Protein AF-A0A948F2L4-F1 (afdb_monomer)

Structure (mmCIF, N/CA/C/O backbone):
data_AF-A0A948F2L4-F1
#
_entry.id   AF-A0A948F2L4-F1
#
loop_
_atom_site.group_PDB
_atom_site.id
_atom_site.type_symbol
_atom_site.label_atom_id
_atom_site.label_alt_id
_atom_site.label_comp_id
_atom_site.label_asym_id
_atom_site.label_entity_id
_atom_site.label_seq_id
_atom_site.pdbx_PDB_ins_code
_atom_site.Cartn_x
_atom_site.Cartn_y
_atom_site.Cartn_z
_atom_site.occupancy
_atom_site.B_iso_or_equiv
_atom_site.auth_seq_id
_atom_site.auth_comp_id
_atom_site.auth_asym_id
_atom_site.auth_atom_id
_atom_site.pdbx_PDB_model_num
ATOM 1 N N . MET A 1 1 ? 33.138 5.377 -11.326 1.00 43.75 1 MET A N 1
ATOM 2 C CA . MET A 1 1 ? 32.657 5.189 -9.939 1.00 43.75 1 MET A CA 1
ATOM 3 C C . MET A 1 1 ? 31.899 3.871 -9.885 1.00 43.75 1 MET A C 1
ATOM 5 O O . MET A 1 1 ? 31.036 3.691 -10.734 1.00 43.75 1 MET A O 1
ATOM 9 N N . PRO A 1 2 ? 32.223 2.925 -8.990 1.00 48.53 2 PRO A N 1
ATOM 10 C CA . PRO A 1 2 ? 31.435 1.702 -8.871 1.00 48.53 2 PRO A CA 1
ATOM 11 C C . PRO A 1 2 ? 30.015 2.077 -8.430 1.00 48.53 2 PRO A C 1
ATOM 13 O O . PRO A 1 2 ? 29.833 2.706 -7.388 1.00 48.53 2 PRO A O 1
ATOM 16 N N . HIS A 1 3 ? 29.011 1.741 -9.242 1.00 57.22 3 HIS A N 1
ATOM 17 C CA . HIS A 1 3 ? 27.611 1.951 -8.887 1.00 57.22 3 HIS A CA 1
ATOM 18 C C . HIS A 1 3 ? 27.318 1.177 -7.595 1.00 57.22 3 HIS A C 1
ATOM 20 O O . HIS A 1 3 ? 27.360 -0.055 -7.577 1.00 57.22 3 HIS A O 1
ATOM 26 N N . LYS A 1 4 ? 27.070 1.898 -6.494 1.00 70.81 4 LYS A N 1
ATOM 27 C CA . LYS A 1 4 ? 26.671 1.302 -5.215 1.00 70.81 4 LYS A CA 1
ATOM 28 C C . LYS A 1 4 ? 25.426 0.450 -5.470 1.00 70.81 4 LYS A C 1
ATOM 30 O O . LYS A 1 4 ? 24.426 0.961 -5.970 1.00 70.81 4 LYS A O 1
ATOM 35 N N . LYS A 1 5 ? 25.501 -0.852 -5.170 1.00 82.94 5 LYS A N 1
ATOM 36 C CA . LYS A 1 5 ? 24.371 -1.773 -5.358 1.00 82.94 5 LYS A CA 1
ATOM 37 C C . LYS A 1 5 ? 23.169 -1.259 -4.566 1.00 82.94 5 LYS A C 1
ATOM 39 O O . LYS A 1 5 ? 23.281 -1.007 -3.367 1.00 82.94 5 LYS A O 1
ATOM 44 N N . THR A 1 6 ? 22.032 -1.105 -5.234 1.00 86.00 6 THR A N 1
ATOM 45 C CA . THR A 1 6 ? 20.768 -0.769 -4.581 1.00 86.00 6 THR A CA 1
ATOM 46 C C . THR A 1 6 ? 20.297 -1.984 -3.771 1.00 86.00 6 THR A C 1
ATOM 48 O O . THR A 1 6 ? 20.209 -3.071 -4.351 1.00 86.00 6 THR A O 1
ATOM 51 N N . PRO A 1 7 ? 19.996 -1.841 -2.466 1.00 89.69 7 PRO A N 1
ATOM 52 C CA . PRO A 1 7 ? 19.528 -2.959 -1.653 1.00 89.69 7 PRO A CA 1
ATOM 53 C C . PRO A 1 7 ? 18.154 -3.441 -2.130 1.00 89.69 7 PRO A C 1
ATOM 55 O O . PRO A 1 7 ? 17.325 -2.650 -2.596 1.00 89.69 7 PRO A O 1
ATOM 58 N N . ILE A 1 8 ? 17.938 -4.751 -2.018 1.00 92.75 8 ILE A N 1
ATOM 59 C CA . ILE A 1 8 ? 16.636 -5.387 -2.227 1.00 92.75 8 ILE A CA 1
ATOM 60 C C . ILE A 1 8 ? 15.912 -5.332 -0.887 1.00 92.75 8 ILE A C 1
ATOM 62 O O . ILE A 1 8 ? 16.396 -5.903 0.086 1.00 92.75 8 ILE A O 1
ATOM 66 N N . LEU A 1 9 ? 14.775 -4.643 -0.853 1.00 92.56 9 LEU A N 1
ATOM 67 C CA . LEU A 1 9 ? 13.981 -4.499 0.364 1.00 92.56 9 LEU A CA 1
ATOM 68 C C . LEU A 1 9 ? 13.209 -5.795 0.652 1.00 92.56 9 LEU A C 1
ATOM 70 O O . LEU A 1 9 ? 12.783 -6.460 -0.302 1.00 92.56 9 LEU A O 1
ATOM 74 N N . PRO A 1 10 ? 13.016 -6.160 1.931 1.00 92.94 10 PRO A N 1
ATOM 75 C CA . PRO A 1 10 ? 12.169 -7.286 2.292 1.00 92.94 10 PRO A CA 1
ATOM 76 C C . PRO A 1 10 ? 10.701 -7.007 1.939 1.00 92.94 10 PRO A C 1
ATOM 78 O O . PRO A 1 10 ? 10.240 -5.861 1.916 1.00 92.94 10 PRO A O 1
ATOM 81 N N . ASP A 1 11 ? 9.968 -8.083 1.656 1.00 92.38 11 ASP A N 1
ATOM 82 C CA . ASP A 1 11 ? 8.526 -8.028 1.417 1.00 92.38 11 ASP A CA 1
ATOM 83 C C . ASP A 1 11 ? 7.794 -7.603 2.703 1.00 92.38 11 ASP A C 1
ATOM 85 O O . ASP A 1 11 ? 8.087 -8.126 3.780 1.00 92.38 11 ASP A O 1
ATOM 89 N N . ILE A 1 12 ? 6.811 -6.705 2.577 1.00 93.94 12 ILE A N 1
ATOM 90 C CA . ILE A 1 12 ? 5.858 -6.427 3.659 1.00 93.94 12 ILE A CA 1
ATOM 91 C C . ILE A 1 12 ? 4.873 -7.592 3.736 1.00 93.94 12 ILE A C 1
ATOM 93 O O . ILE A 1 12 ? 4.347 -8.055 2.718 1.00 93.94 12 ILE A O 1
ATOM 97 N N . LYS A 1 13 ? 4.634 -8.079 4.950 1.00 94.38 13 LYS A N 1
ATOM 98 C CA . LYS A 1 13 ? 3.620 -9.084 5.254 1.00 94.38 13 LYS A CA 1
ATOM 99 C C . LYS A 1 13 ? 2.306 -8.377 5.565 1.00 94.38 13 LYS A C 1
ATOM 101 O O . LYS A 1 13 ? 2.224 -7.658 6.555 1.00 94.38 13 LYS A O 1
ATOM 106 N N . LEU A 1 14 ? 1.317 -8.622 4.714 1.00 92.75 14 LEU A N 1
ATOM 107 C CA . LEU A 1 14 ? -0.048 -8.113 4.810 1.00 92.75 14 LEU A CA 1
ATOM 108 C C . LEU A 1 14 ? -0.976 -9.253 5.271 1.00 92.75 14 LEU A C 1
ATOM 110 O O . LEU A 1 14 ? -0.792 -10.396 4.840 1.00 92.75 14 LEU A O 1
ATOM 114 N N . LYS A 1 15 ? -1.912 -8.962 6.177 1.00 91.50 15 LYS A N 1
ATOM 115 C CA . LYS A 1 15 ? -2.867 -9.896 6.800 1.00 91.50 15 LYS A CA 1
ATOM 116 C C . LYS A 1 15 ? -4.065 -10.207 5.905 1.00 91.50 15 LYS A C 1
ATOM 118 O O . LYS A 1 15 ? -4.512 -11.347 5.867 1.00 91.50 15 LYS A O 1
ATOM 123 N N . TYR A 1 16 ? -4.583 -9.193 5.222 1.00 86.69 16 TYR A N 1
ATOM 124 C CA . TYR A 1 16 ? -5.868 -9.202 4.522 1.00 86.69 16 TYR A CA 1
ATOM 125 C C . TYR A 1 16 ? -5.698 -9.051 3.013 1.00 86.69 16 TYR A C 1
ATOM 127 O O . TYR A 1 16 ? -6.467 -9.597 2.223 1.00 86.69 16 TYR A O 1
ATOM 135 N N . SER A 1 17 ? -4.661 -8.330 2.591 1.00 79.12 17 SER A N 1
ATOM 136 C CA . SER A 1 17 ? -4.383 -8.117 1.174 1.00 79.12 17 SER A CA 1
ATOM 137 C C . SER A 1 17 ? -3.637 -9.307 0.572 1.00 79.12 17 SER A C 1
ATOM 139 O O . SER A 1 17 ? -2.403 -9.361 0.554 1.00 79.12 17 SER A O 1
ATOM 141 N N . GLU A 1 18 ? -4.374 -10.270 0.020 1.00 67.00 18 GLU A N 1
ATOM 142 C CA . GLU A 1 18 ? -3.755 -11.355 -0.736 1.00 67.00 18 GLU A CA 1
ATOM 143 C C . GLU A 1 18 ? -3.246 -10.886 -2.104 1.00 67.00 18 GLU A C 1
ATOM 145 O O . GLU A 1 18 ? -3.932 -10.239 -2.903 1.00 67.00 18 GLU A O 1
ATOM 150 N N . ARG A 1 19 ? -2.021 -11.301 -2.441 1.00 60.03 19 ARG A N 1
ATOM 151 C CA . ARG A 1 19 ? -1.489 -11.120 -3.792 1.00 60.03 19 ARG A CA 1
ATOM 152 C C . ARG A 1 19 ? -2.298 -11.969 -4.765 1.00 60.03 19 ARG A C 1
ATOM 154 O O . ARG A 1 19 ? -2.113 -13.185 -4.819 1.00 60.03 19 ARG A O 1
ATOM 161 N N . ARG A 1 20 ? -3.095 -11.327 -5.623 1.00 58.06 20 ARG A N 1
ATOM 162 C CA . ARG A 1 20 ? -3.682 -12.002 -6.788 1.00 58.06 20 ARG A CA 1
ATOM 163 C C . ARG A 1 20 ? -2.560 -12.604 -7.640 1.00 58.06 20 ARG A C 1
ATOM 165 O O . ARG A 1 20 ? -1.744 -11.885 -8.223 1.00 58.06 20 ARG A O 1
ATOM 172 N N . ARG A 1 21 ? -2.495 -13.939 -7.670 1.00 53.84 21 ARG A N 1
ATOM 173 C CA . ARG A 1 21 ? -1.502 -14.703 -8.449 1.00 53.84 21 ARG A CA 1
ATOM 174 C C . ARG A 1 21 ? -1.876 -14.788 -9.929 1.00 53.84 21 ARG A C 1
ATOM 176 O O . ARG A 1 21 ? -0.999 -14.966 -10.767 1.00 53.84 21 ARG A O 1
ATOM 183 N N . THR A 1 22 ? -3.157 -14.636 -10.247 1.00 56.47 22 THR A N 1
ATOM 184 C CA . THR A 1 22 ? -3.700 -14.710 -11.604 1.00 56.47 22 THR A CA 1
ATOM 185 C C . THR A 1 22 ? -3.898 -13.318 -12.216 1.00 56.47 22 THR A C 1
ATOM 187 O O . THR A 1 22 ? -4.265 -12.376 -11.506 1.00 56.47 22 THR A O 1
ATOM 190 N N . PRO A 1 23 ? -3.657 -13.147 -13.533 1.00 59.88 23 PRO A N 1
ATOM 191 C CA . PRO A 1 23 ? -3.971 -11.902 -14.227 1.00 59.88 23 PRO A CA 1
ATOM 192 C C . PRO A 1 23 ? -5.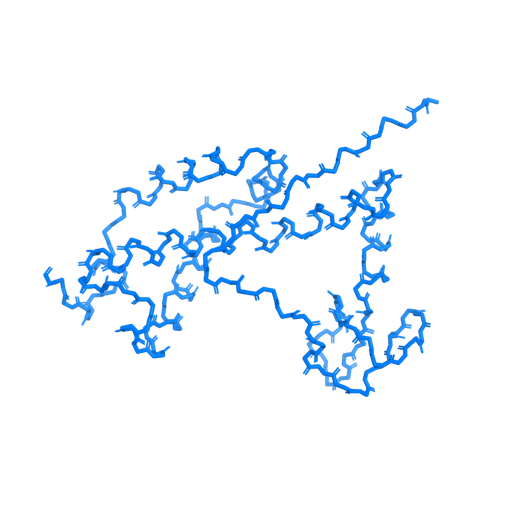471 -11.615 -14.122 1.00 59.88 23 PRO A C 1
ATOM 194 O O . PRO A 1 23 ? -6.285 -12.471 -14.454 1.00 59.88 23 PRO A O 1
ATOM 197 N N . ALA A 1 24 ? -5.838 -10.403 -13.700 1.00 61.56 24 ALA A N 1
ATOM 198 C CA . ALA A 1 24 ? -7.241 -9.985 -13.622 1.00 61.56 24 ALA A CA 1
ATOM 199 C C . ALA A 1 24 ? -7.907 -9.839 -15.007 1.00 61.56 24 ALA A C 1
ATOM 201 O O . ALA A 1 24 ? -9.125 -9.750 -15.096 1.00 61.56 24 ALA A O 1
ATOM 202 N N . PHE A 1 25 ? -7.111 -9.824 -16.081 1.00 65.75 25 PHE A N 1
ATOM 203 C CA . PHE A 1 25 ? -7.569 -9.580 -17.442 1.00 65.75 25 PHE A CA 1
ATOM 204 C C . PHE A 1 25 ? -6.881 -10.533 -18.425 1.00 65.75 25 PHE A C 1
ATOM 206 O O . PHE A 1 25 ? -5.654 -10.659 -18.432 1.00 65.75 25 PHE A O 1
ATOM 213 N N . THR A 1 26 ? -7.668 -11.186 -19.278 1.00 69.88 26 THR A N 1
ATOM 214 C CA . THR A 1 26 ? -7.195 -12.003 -20.404 1.00 69.88 26 THR A CA 1
ATOM 215 C C . THR A 1 26 ? -7.263 -11.193 -21.705 1.00 69.88 26 THR A C 1
ATOM 217 O O . THR A 1 26 ? -7.963 -10.187 -21.786 1.00 69.88 26 THR A O 1
ATOM 220 N N . GLY A 1 27 ? -6.481 -11.561 -22.726 1.00 78.44 27 GLY A N 1
ATOM 221 C CA . GLY A 1 27 ? -6.516 -10.890 -24.037 1.00 78.44 27 GLY A CA 1
ATOM 222 C C . GLY A 1 27 ? -5.744 -9.567 -24.138 1.00 78.44 27 GLY A C 1
ATOM 223 O O . GLY A 1 27 ? -5.675 -8.976 -25.215 1.00 78.44 27 GLY A O 1
ATOM 224 N N . ILE A 1 28 ? -5.100 -9.111 -23.062 1.00 85.19 28 ILE A N 1
ATOM 225 C CA . ILE A 1 28 ? -4.309 -7.874 -23.080 1.00 85.19 28 ILE A CA 1
ATOM 226 C C . ILE A 1 28 ? -2.944 -8.099 -23.726 1.00 85.19 28 ILE A C 1
ATOM 228 O O . ILE A 1 28 ? -2.238 -9.066 -23.430 1.00 85.19 28 ILE A O 1
ATOM 232 N N . THR A 1 29 ? -2.559 -7.156 -24.587 1.00 90.25 29 THR A N 1
ATOM 233 C CA . THR A 1 29 ? -1.233 -7.083 -25.205 1.00 90.25 29 THR A CA 1
ATOM 234 C C . THR A 1 29 ? -0.455 -5.913 -24.614 1.00 90.25 29 THR A C 1
ATOM 236 O O . THR A 1 29 ? -0.925 -4.779 -24.646 1.00 90.25 29 THR A O 1
ATOM 239 N N . CYS A 1 30 ? 0.750 -6.172 -24.105 1.00 92.12 30 CYS A N 1
ATOM 240 C CA . CYS A 1 30 ? 1.632 -5.125 -23.596 1.00 92.12 30 CYS A CA 1
ATOM 241 C C . CYS A 1 30 ? 1.991 -4.125 -24.706 1.00 92.12 30 CYS A C 1
ATOM 243 O O . CYS A 1 30 ? 2.526 -4.509 -25.748 1.00 92.12 30 CYS A O 1
ATOM 245 N N . ALA A 1 31 ? 1.770 -2.837 -24.465 1.00 93.62 31 ALA A N 1
ATOM 246 C CA . ALA A 1 31 ? 2.106 -1.765 -25.394 1.00 93.62 31 ALA A CA 1
ATOM 247 C C . ALA A 1 31 ? 3.622 -1.627 -25.622 1.00 93.62 31 ALA A C 1
ATOM 249 O O . ALA A 1 31 ? 4.028 -1.246 -26.715 1.00 93.62 31 ALA A O 1
ATOM 250 N N . ALA A 1 32 ? 4.448 -1.982 -24.629 1.00 92.94 32 ALA A N 1
ATOM 251 C CA . ALA A 1 32 ? 5.906 -1.866 -24.703 1.00 92.94 32 ALA A CA 1
ATOM 252 C C . ALA A 1 32 ? 6.576 -3.077 -25.380 1.00 92.94 32 ALA A C 1
ATOM 254 O O . ALA A 1 32 ? 7.339 -2.908 -26.323 1.00 92.94 32 ALA A O 1
ATOM 255 N N . CYS A 1 33 ? 6.284 -4.306 -24.933 1.00 93.88 33 CYS A N 1
ATOM 256 C CA . CYS A 1 33 ? 6.958 -5.518 -25.435 1.00 93.88 33 CYS A CA 1
ATOM 257 C C . CYS A 1 33 ? 6.082 -6.438 -26.298 1.00 93.88 33 CYS A C 1
ATOM 259 O O . CYS A 1 33 ? 6.525 -7.522 -26.664 1.00 93.88 33 CYS A O 1
ATOM 261 N N . ARG A 1 34 ? 4.831 -6.056 -26.590 1.00 94.62 34 ARG A N 1
ATOM 262 C CA . ARG A 1 34 ? 3.876 -6.808 -27.434 1.00 94.62 34 ARG A CA 1
ATOM 263 C C . ARG A 1 34 ? 3.523 -8.229 -26.966 1.00 94.62 34 ARG A C 1
ATOM 265 O O . ARG A 1 34 ? 2.807 -8.938 -27.670 1.00 94.62 34 ARG A O 1
ATOM 272 N N . ARG A 1 35 ? 3.954 -8.648 -25.770 1.00 91.00 35 ARG A N 1
ATOM 273 C CA . ARG A 1 35 ? 3.542 -9.921 -25.157 1.00 91.00 35 ARG A CA 1
ATOM 274 C C . ARG A 1 35 ? 2.042 -9.916 -24.846 1.00 91.00 35 ARG A C 1
ATOM 276 O O . ARG A 1 35 ? 1.516 -8.906 -24.377 1.00 91.00 35 ARG A O 1
ATOM 283 N N . LYS A 1 36 ? 1.375 -11.045 -25.101 1.00 88.94 36 LYS A N 1
ATOM 284 C CA . LYS A 1 36 ? -0.063 -11.268 -24.867 1.00 88.94 36 LYS A CA 1
ATOM 285 C C . LYS A 1 36 ? -0.305 -11.960 -23.524 1.00 88.94 36 LYS A C 1
ATOM 287 O O . LYS A 1 36 ? 0.595 -12.628 -23.024 1.00 88.94 36 LYS A O 1
ATOM 292 N N . ASN A 1 37 ? -1.522 -11.839 -22.988 1.00 82.50 37 ASN A N 1
ATOM 293 C CA . ASN A 1 37 ? -1.962 -12.481 -21.738 1.00 82.50 37 ASN A CA 1
ATOM 294 C C . ASN A 1 37 ? -1.023 -12.183 -20.558 1.00 82.50 37 ASN A C 1
ATOM 296 O O . ASN A 1 37 ? -0.673 -13.054 -19.766 1.00 82.50 37 ASN A O 1
ATOM 300 N N . VAL A 1 38 ? -0.577 -10.930 -20.487 1.00 84.88 38 VAL A N 1
ATOM 301 C CA . VAL A 1 38 ? 0.371 -10.454 -19.480 1.00 84.88 38 VAL A CA 1
ATOM 302 C C . VAL A 1 38 ? -0.344 -9.969 -18.225 1.00 84.88 38 VAL A C 1
ATOM 304 O O . VAL A 1 38 ? -1.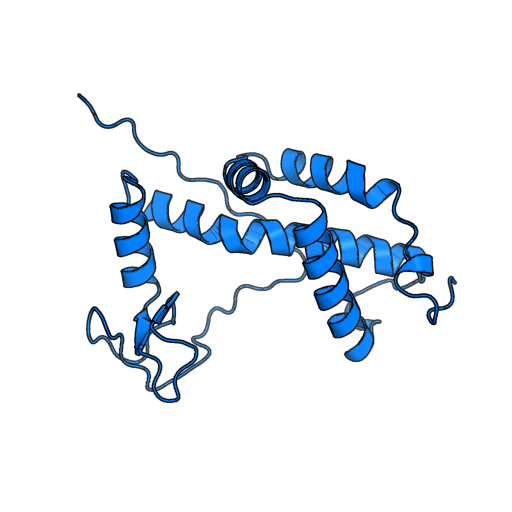447 -9.430 -18.291 1.00 84.88 38 VAL A O 1
ATOM 307 N N . LYS A 1 39 ? 0.334 -10.058 -17.077 1.00 86.31 39 LYS A N 1
ATOM 308 C CA . LYS A 1 39 ? -0.066 -9.309 -15.884 1.00 86.31 39 LYS A CA 1
ATOM 309 C C . LYS A 1 39 ? 0.207 -7.820 -16.105 1.00 86.31 39 LYS A C 1
ATOM 311 O O . LYS A 1 39 ? 1.331 -7.437 -16.443 1.00 86.31 39 LYS A O 1
ATOM 316 N N . ILE A 1 40 ? -0.821 -6.991 -15.939 1.00 87.94 40 ILE A N 1
ATOM 317 C CA . ILE A 1 40 ? -0.71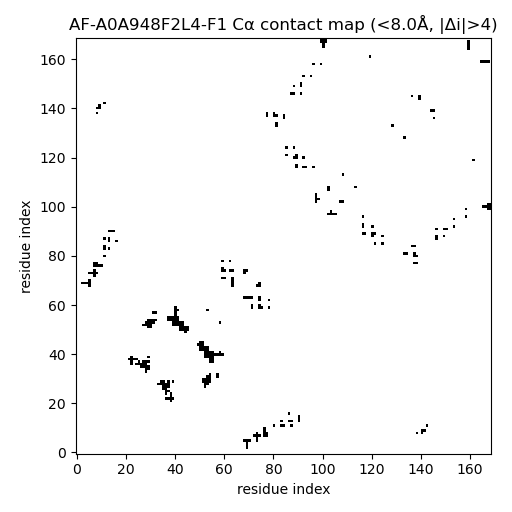2 -5.536 -16.091 1.00 87.94 40 ILE A CA 1
ATOM 318 C C . ILE A 1 40 ? 0.110 -4.971 -14.930 1.00 87.94 40 ILE A C 1
ATOM 320 O O . ILE A 1 40 ? -0.164 -5.267 -13.769 1.00 87.94 40 ILE A O 1
ATOM 324 N N . GLY A 1 41 ? 1.112 -4.158 -15.256 1.00 86.50 41 GLY A N 1
ATOM 325 C CA . GLY A 1 41 ? 1.898 -3.385 -14.297 1.00 86.50 41 GLY A CA 1
ATOM 326 C C . GLY A 1 41 ? 1.462 -1.930 -14.208 1.00 86.50 41 GLY A C 1
ATOM 327 O O . GLY A 1 41 ? 1.461 -1.355 -13.120 1.00 86.50 41 GLY A O 1
ATOM 328 N N . SER A 1 42 ? 1.099 -1.332 -15.343 1.00 87.25 42 SER A N 1
ATOM 329 C CA . SER A 1 42 ? 0.612 0.045 -15.438 1.00 87.25 42 SER A CA 1
ATOM 330 C C . SER A 1 42 ? -0.270 0.245 -16.674 1.00 87.25 42 SER A C 1
ATOM 332 O O . SER A 1 42 ? -0.244 -0.555 -17.611 1.00 87.25 42 SER A O 1
ATOM 334 N N . ALA A 1 43 ? -1.034 1.335 -16.684 1.00 88.12 43 ALA A N 1
ATOM 335 C CA . ALA A 1 43 ? -1.757 1.825 -17.851 1.00 88.12 43 ALA A CA 1
ATOM 336 C C . ALA A 1 43 ? -1.255 3.231 -18.200 1.00 88.12 43 ALA A C 1
ATOM 338 O O . ALA A 1 43 ? -1.089 4.069 -17.315 1.00 88.12 43 ALA A O 1
ATOM 339 N N . ILE A 1 44 ? -0.991 3.467 -19.481 1.00 85.12 44 ILE A N 1
ATOM 340 C CA . ILE A 1 44 ? -0.707 4.787 -20.046 1.00 85.12 44 ILE A CA 1
ATOM 341 C C . ILE A 1 44 ? -2.038 5.350 -20.551 1.00 85.12 44 ILE A C 1
ATOM 343 O O . ILE A 1 44 ? -2.833 4.606 -21.132 1.00 85.12 44 ILE A O 1
ATOM 347 N N . ASP A 1 45 ? -2.273 6.642 -20.321 1.00 82.75 45 ASP A N 1
ATOM 348 C CA . ASP A 1 45 ? -3.494 7.351 -20.724 1.00 82.75 45 ASP A CA 1
ATOM 349 C C . ASP A 1 45 ? -4.778 6.709 -20.168 1.00 82.75 45 ASP A C 1
ATOM 351 O O . ASP A 1 45 ? -5.775 6.541 -20.874 1.00 82.75 45 ASP A O 1
ATOM 355 N N . ALA A 1 46 ? -4.750 6.354 -18.877 1.00 75.25 46 ALA A N 1
ATOM 356 C CA . ALA A 1 46 ? -5.829 5.644 -18.180 1.00 75.25 46 ALA A CA 1
ATOM 357 C C . ALA A 1 46 ? -7.194 6.365 -18.202 1.00 75.25 46 ALA A C 1
ATOM 359 O O . ALA A 1 46 ? -8.219 5.727 -17.998 1.00 75.25 46 ALA A O 1
ATOM 360 N N . TYR A 1 47 ? -7.209 7.674 -18.465 1.00 76.69 47 TYR A N 1
ATOM 361 C CA . TYR A 1 47 ? -8.420 8.500 -18.517 1.00 76.69 47 TYR A CA 1
ATOM 362 C C . TYR A 1 47 ? -9.075 8.549 -19.906 1.00 76.69 47 TYR A C 1
ATOM 364 O O . TYR A 1 47 ? -10.085 9.222 -20.092 1.00 76.69 47 TYR A O 1
ATOM 372 N N . THR A 1 48 ? -8.496 7.869 -20.898 1.00 81.25 48 THR A N 1
ATOM 373 C CA . THR A 1 48 ? -9.055 7.782 -22.252 1.00 81.25 48 THR A CA 1
ATOM 374 C C . THR A 1 48 ? -9.835 6.483 -22.438 1.00 81.25 48 THR A C 1
ATOM 376 O O . THR A 1 48 ? -9.592 5.497 -21.748 1.00 81.25 48 THR A O 1
ATOM 379 N N . ALA A 1 49 ? -10.738 6.445 -23.423 1.00 78.62 49 ALA A N 1
ATOM 380 C CA . ALA A 1 49 ? -11.502 5.236 -23.748 1.00 78.62 49 ALA A CA 1
ATOM 381 C C . ALA A 1 49 ? -10.637 4.076 -24.294 1.00 78.62 49 ALA A C 1
ATOM 383 O O . ALA A 1 49 ? -11.126 2.957 -24.407 1.00 78.62 49 ALA A O 1
ATOM 384 N N . ASN A 1 50 ? -9.363 4.327 -24.630 1.00 81.12 50 ASN A N 1
ATOM 385 C CA . ASN A 1 50 ? -8.441 3.345 -25.208 1.00 81.12 50 ASN A CA 1
ATOM 386 C C . ASN A 1 50 ? -7.085 3.349 -24.475 1.00 81.12 50 ASN A C 1
ATOM 388 O O . ASN A 1 50 ? -6.065 3.725 -25.065 1.00 81.12 50 ASN A O 1
ATOM 392 N N . PRO A 1 51 ? -7.046 2.934 -23.197 1.00 86.12 51 PRO A N 1
ATOM 393 C CA . PRO A 1 51 ? -5.815 2.930 -22.418 1.00 86.12 51 PRO A CA 1
ATOM 394 C C . PRO A 1 51 ? -4.795 1.938 -22.990 1.00 86.12 51 PRO A C 1
ATOM 396 O O . PRO A 1 51 ? -5.127 0.824 -23.410 1.00 86.12 51 PRO A O 1
ATOM 399 N N . LYS A 1 52 ? -3.515 2.318 -22.969 1.00 90.00 52 LYS A N 1
ATOM 400 C CA . LYS A 1 52 ? -2.414 1.437 -23.387 1.00 90.00 52 LYS A CA 1
ATOM 401 C C . LYS A 1 52 ? -1.825 0.735 -22.168 1.00 90.00 52 LYS A C 1
ATOM 403 O O . LYS A 1 52 ? -1.156 1.354 -21.344 1.00 90.00 52 LYS A O 1
ATOM 408 N N . PHE A 1 53 ? -2.027 -0.574 -22.065 1.00 91.00 53 PHE A N 1
ATOM 409 C CA . PHE A 1 53 ? -1.539 -1.364 -20.931 1.00 91.00 53 PHE A CA 1
ATOM 410 C C . PHE A 1 53 ? -0.080 -1.792 -21.098 1.00 91.00 53 PHE A C 1
ATOM 412 O O . PHE A 1 53 ? 0.335 -2.240 -22.165 1.00 91.00 53 PHE A O 1
ATOM 419 N N . VAL A 1 54 ? 0.698 -1.717 -20.022 1.00 92.81 54 VAL A N 1
ATOM 420 C CA . VAL A 1 54 ? 2.096 -2.159 -19.959 1.00 92.81 54 VAL A CA 1
ATOM 421 C C . VAL A 1 54 ? 2.200 -3.311 -18.961 1.00 92.81 54 VAL A C 1
ATOM 423 O O . VAL A 1 54 ? 1.602 -3.265 -17.886 1.00 92.81 54 VAL A O 1
ATOM 426 N N . CYS A 1 55 ? 2.926 -4.375 -19.319 1.00 92.06 55 CYS A N 1
ATOM 427 C CA . CYS A 1 55 ? 3.109 -5.522 -18.432 1.00 92.06 55 CYS A CA 1
ATOM 428 C C . CYS A 1 55 ? 3.996 -5.181 -17.231 1.00 92.06 55 CYS A C 1
ATOM 430 O O . CYS A 1 55 ? 4.880 -4.332 -17.333 1.00 92.06 55 CYS A O 1
ATOM 432 N N . GLU A 1 56 ? 3.805 -5.901 -16.126 1.00 91.44 56 GLU A N 1
ATOM 433 C CA . GLU A 1 56 ? 4.559 -5.719 -14.878 1.00 91.44 56 GLU A CA 1
ATOM 434 C C . GLU A 1 56 ? 6.076 -5.713 -15.092 1.00 91.44 56 GLU A C 1
ATOM 436 O O . GLU A 1 56 ? 6.759 -4.830 -14.581 1.00 91.44 56 GLU A O 1
ATOM 441 N N . GLU A 1 57 ? 6.600 -6.617 -15.921 1.00 93.12 57 GLU A N 1
ATOM 442 C CA . GLU A 1 57 ? 8.032 -6.662 -16.235 1.00 93.12 57 GLU A CA 1
ATOM 443 C C . GLU A 1 57 ? 8.537 -5.388 -16.928 1.00 93.12 57 GLU A C 1
ATOM 445 O O . GLU A 1 57 ? 9.572 -4.849 -16.540 1.00 93.12 57 GLU A O 1
ATOM 450 N N . CYS A 1 58 ? 7.809 -4.874 -17.926 1.00 94.69 58 CYS A N 1
ATOM 451 C CA . CYS A 1 58 ? 8.183 -3.630 -18.605 1.00 94.69 58 CYS A CA 1
ATOM 452 C C . CYS A 1 58 ? 8.051 -2.424 -17.672 1.00 94.69 58 CYS A C 1
ATOM 454 O O . CYS A 1 58 ? 8.901 -1.538 -17.700 1.00 94.69 58 CYS A O 1
ATOM 456 N N . THR A 1 59 ? 7.027 -2.399 -16.819 1.00 94.62 59 THR A N 1
ATOM 457 C CA . THR A 1 59 ? 6.864 -1.333 -15.829 1.00 94.62 59 THR A CA 1
ATOM 458 C C . THR A 1 59 ? 8.009 -1.338 -14.810 1.00 94.62 59 THR A C 1
ATOM 460 O O . THR A 1 59 ? 8.526 -0.276 -14.480 1.00 94.62 59 THR A O 1
ATOM 463 N N . ILE A 1 60 ? 8.445 -2.510 -14.333 1.00 95.56 60 ILE A N 1
ATOM 464 C CA . ILE A 1 60 ? 9.601 -2.638 -13.428 1.00 95.56 60 ILE A CA 1
ATOM 465 C C . ILE A 1 60 ? 10.891 -2.215 -14.132 1.00 95.56 60 ILE A C 1
ATOM 467 O O . ILE A 1 60 ? 11.711 -1.526 -13.529 1.00 95.56 60 ILE A O 1
ATOM 471 N N . PHE A 1 61 ? 11.069 -2.601 -15.395 1.00 96.00 61 PHE A N 1
ATOM 472 C CA . PHE A 1 61 ? 12.237 -2.222 -16.186 1.00 96.00 61 PHE A CA 1
ATOM 473 C C . PHE A 1 61 ? 12.339 -0.704 -16.380 1.00 96.00 61 PHE A C 1
ATOM 475 O O . PHE A 1 61 ? 13.391 -0.130 -16.108 1.00 96.00 61 PHE A O 1
ATOM 482 N N . HIS A 1 62 ? 11.252 -0.032 -16.770 1.00 94.00 62 HIS A N 1
ATOM 483 C CA . HIS A 1 62 ? 11.249 1.431 -16.868 1.00 94.00 62 HIS A CA 1
ATOM 484 C C . HIS A 1 62 ? 11.475 2.082 -15.499 1.00 94.00 62 HIS A C 1
ATOM 486 O O . HIS 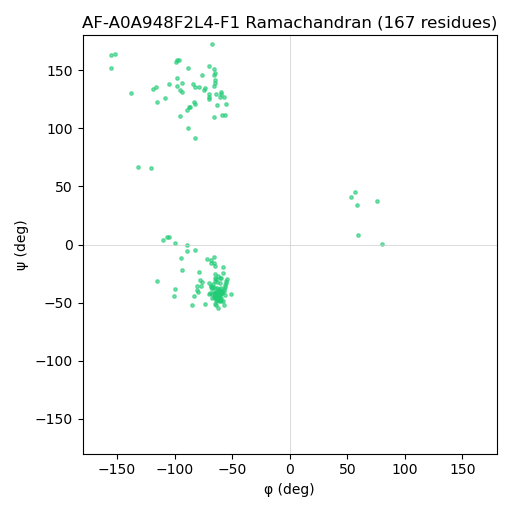A 1 62 ? 12.356 2.923 -15.372 1.00 94.00 62 HIS A O 1
ATOM 492 N N . TYR A 1 63 ? 10.807 1.599 -14.444 1.00 94.12 63 TYR A N 1
ATOM 493 C CA . TYR A 1 63 ? 11.031 2.089 -13.080 1.00 94.12 63 TYR A CA 1
ATOM 494 C C . TYR A 1 63 ? 12.498 1.959 -12.641 1.00 94.12 63 TYR A C 1
ATOM 496 O O . TYR A 1 63 ? 13.023 2.850 -11.974 1.00 94.12 63 TYR A O 1
ATOM 504 N N . GLN A 1 64 ? 13.178 0.872 -13.027 1.00 95.44 64 GLN A N 1
ATOM 505 C CA . GLN A 1 64 ? 14.604 0.691 -12.775 1.00 95.44 64 GLN A CA 1
ATOM 506 C C . GLN A 1 64 ? 15.436 1.801 -13.433 1.00 95.44 64 GLN A C 1
ATOM 508 O O . GLN A 1 64 ? 16.302 2.369 -12.766 1.00 95.44 64 GLN A O 1
ATOM 513 N N . ILE A 1 65 ? 15.190 2.082 -14.716 1.00 94.00 65 ILE A N 1
ATOM 514 C CA . ILE A 1 65 ? 15.915 3.100 -15.489 1.00 94.00 65 ILE A CA 1
ATOM 515 C C . ILE A 1 65 ? 15.655 4.488 -14.906 1.00 94.00 65 ILE A C 1
ATOM 517 O O . ILE A 1 65 ? 16.606 5.182 -14.551 1.00 94.00 65 ILE A O 1
ATOM 521 N N . ASP A 1 66 ? 14.383 4.843 -14.732 1.00 92.62 66 ASP A N 1
ATOM 522 C CA . ASP A 1 66 ? 13.948 6.173 -14.292 1.00 92.62 66 ASP A CA 1
ATOM 523 C C . ASP A 1 66 ? 14.509 6.543 -12.911 1.00 92.62 66 ASP A C 1
ATOM 525 O O . ASP A 1 66 ? 14.743 7.712 -12.617 1.00 92.62 66 ASP A O 1
ATOM 529 N N . ASN A 1 67 ? 14.758 5.540 -12.061 1.00 89.94 67 ASN A N 1
ATOM 530 C CA . ASN A 1 67 ? 15.257 5.726 -10.697 1.00 89.94 67 ASN A CA 1
ATOM 531 C C . ASN A 1 67 ? 16.735 5.334 -10.521 1.00 89.94 67 ASN A C 1
ATOM 533 O O . ASN A 1 67 ? 17.219 5.292 -9.388 1.00 89.94 67 ASN A O 1
ATOM 537 N N . GLY A 1 68 ? 17.454 5.003 -11.601 1.00 92.69 68 GLY A N 1
ATOM 538 C CA . GLY A 1 68 ? 18.872 4.625 -11.541 1.00 92.69 68 GLY A CA 1
ATOM 539 C C . GLY A 1 68 ? 19.160 3.411 -10.644 1.00 92.69 68 GLY A C 1
ATOM 540 O O . GLY A 1 68 ? 20.194 3.356 -9.974 1.00 92.69 68 GLY A O 1
ATOM 541 N N . ILE A 1 69 ? 18.238 2.447 -10.582 1.00 92.94 69 ILE A N 1
ATOM 542 C CA . ILE A 1 69 ? 18.333 1.284 -9.692 1.00 92.94 69 ILE A CA 1
ATOM 543 C C . ILE A 1 69 ? 19.231 0.211 -10.317 1.00 92.94 69 ILE A C 1
ATOM 545 O O . ILE A 1 69 ? 19.108 -0.144 -11.488 1.00 92.94 69 ILE A O 1
ATOM 549 N N . SER A 1 70 ? 20.125 -0.369 -9.517 1.00 91.31 70 SER A N 1
ATOM 550 C CA . SER A 1 70 ? 21.182 -1.243 -10.041 1.00 91.31 70 SER A CA 1
ATOM 551 C C . SER A 1 70 ? 20.709 -2.619 -10.534 1.00 91.31 70 SER A C 1
ATOM 553 O O . SER A 1 70 ? 21.500 -3.349 -11.123 1.00 91.31 70 SER A O 1
ATOM 555 N N . SER A 1 71 ? 19.472 -3.036 -10.240 1.00 94.06 71 SER A N 1
ATOM 556 C CA . SER A 1 71 ? 18.936 -4.330 -10.688 1.00 94.06 71 SER A CA 1
ATOM 557 C C . SER A 1 71 ? 17.410 -4.344 -10.782 1.00 94.06 71 SER A C 1
ATOM 559 O O . SER A 1 71 ? 16.731 -3.693 -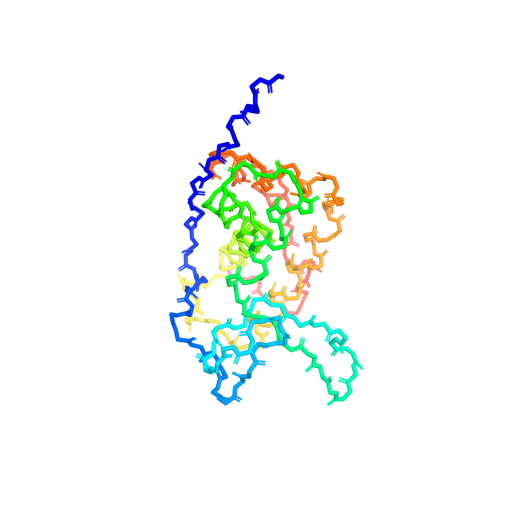9.986 1.00 94.06 71 SER A O 1
ATOM 561 N N . LEU A 1 72 ? 16.872 -5.182 -11.674 1.00 93.56 72 LEU A N 1
ATOM 562 C CA . LEU A 1 72 ? 15.430 -5.437 -11.784 1.00 93.56 72 LEU A CA 1
ATOM 563 C C . LEU A 1 72 ? 14.817 -5.928 -10.468 1.00 93.56 72 LEU A C 1
ATOM 565 O O . LEU A 1 72 ? 13.704 -5.543 -10.130 1.00 93.56 72 LEU A O 1
ATOM 569 N N . LYS A 1 73 ? 15.541 -6.749 -9.697 1.00 94.25 73 LYS A N 1
ATOM 570 C CA . LYS A 1 73 ? 15.044 -7.285 -8.421 1.00 94.25 73 LYS A CA 1
ATOM 571 C C . LYS A 1 73 ? 14.885 -6.189 -7.363 1.00 94.25 73 LYS A C 1
ATOM 573 O O . LYS A 1 73 ? 13.867 -6.155 -6.681 1.00 94.25 73 LYS A O 1
ATOM 578 N N . ALA A 1 74 ? 15.851 -5.274 -7.266 1.00 93.50 74 ALA A N 1
ATOM 579 C CA . ALA A 1 74 ? 15.752 -4.121 -6.371 1.00 93.50 74 ALA A CA 1
ATOM 580 C C . ALA A 1 74 ? 14.670 -3.126 -6.834 1.00 93.50 74 ALA A C 1
ATOM 582 O O . ALA A 1 74 ? 13.964 -2.542 -6.013 1.00 93.50 74 ALA A O 1
ATOM 583 N N . ALA A 1 75 ? 14.504 -2.957 -8.150 1.00 94.75 75 ALA A N 1
ATOM 584 C CA . ALA A 1 75 ? 13.442 -2.133 -8.720 1.00 94.75 75 ALA A CA 1
ATOM 585 C C . ALA A 1 75 ? 12.057 -2.716 -8.413 1.00 94.75 75 ALA A C 1
ATOM 587 O O . ALA A 1 75 ? 11.176 -1.991 -7.958 1.00 94.75 75 ALA A O 1
ATOM 588 N N . ALA A 1 76 ? 11.891 -4.030 -8.575 1.00 94.19 76 ALA A N 1
ATOM 589 C CA . ALA A 1 76 ? 10.665 -4.742 -8.238 1.00 94.19 76 ALA A CA 1
ATOM 590 C C . ALA A 1 76 ? 10.320 -4.607 -6.750 1.00 94.19 76 ALA A C 1
ATOM 592 O O . ALA A 1 76 ? 9.187 -4.253 -6.426 1.00 94.19 76 ALA A O 1
ATOM 593 N N . SER A 1 77 ? 11.293 -4.825 -5.850 1.00 93.94 77 SER A N 1
ATOM 594 C CA . SER A 1 77 ? 11.058 -4.690 -4.408 1.00 93.94 77 SER A CA 1
ATOM 595 C C . SER A 1 77 ? 10.655 -3.265 -4.039 1.00 93.94 77 SER A C 1
ATOM 597 O O . SER A 1 77 ? 9.693 -3.082 -3.310 1.00 93.94 77 SER A O 1
ATOM 599 N N . ARG A 1 78 ? 11.329 -2.242 -4.581 1.00 92.50 78 ARG A N 1
ATOM 600 C CA . ARG A 1 78 ? 11.007 -0.834 -4.285 1.00 92.50 78 ARG A CA 1
ATOM 601 C C . ARG A 1 78 ? 9.657 -0.411 -4.842 1.00 92.50 78 ARG A C 1
ATOM 603 O O . ARG A 1 78 ? 8.856 0.159 -4.117 1.00 92.50 78 ARG A O 1
ATOM 610 N N . ARG A 1 79 ? 9.371 -0.746 -6.102 1.00 92.69 79 ARG A N 1
ATOM 611 C CA . ARG A 1 79 ? 8.085 -0.423 -6.725 1.00 92.69 79 ARG A CA 1
ATOM 612 C C . ARG A 1 79 ? 6.919 -1.047 -5.964 1.00 92.69 79 ARG A C 1
ATOM 614 O O . ARG A 1 79 ? 5.866 -0.436 -5.853 1.00 92.69 79 ARG A O 1
ATOM 621 N N . ARG A 1 80 ? 7.097 -2.260 -5.444 1.00 91.06 80 ARG A N 1
ATOM 622 C CA . ARG A 1 80 ? 6.080 -2.925 -4.629 1.00 91.06 80 ARG A CA 1
ATOM 623 C C . ARG A 1 80 ? 5.757 -2.143 -3.352 1.00 91.06 80 ARG A C 1
ATOM 625 O O . ARG A 1 80 ? 4.589 -2.054 -2.996 1.00 91.06 80 ARG A O 1
ATOM 632 N N . ARG A 1 81 ? 6.753 -1.530 -2.707 1.00 93.75 81 ARG A N 1
ATOM 633 C CA . ARG A 1 81 ? 6.563 -0.759 -1.466 1.00 93.75 81 ARG A CA 1
ATOM 634 C C . ARG A 1 81 ? 5.612 0.426 -1.633 1.00 93.75 81 AR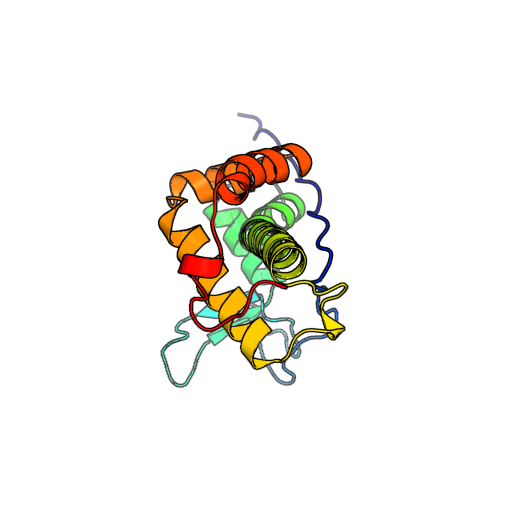G A C 1
ATOM 636 O O . ARG A 1 81 ? 4.906 0.732 -0.683 1.00 93.75 81 ARG A O 1
ATOM 643 N N . ILE A 1 82 ? 5.524 0.998 -2.839 1.00 92.50 82 ILE A N 1
ATOM 644 C CA . ILE A 1 82 ? 4.554 2.054 -3.196 1.00 92.50 82 ILE A CA 1
ATOM 645 C C . ILE A 1 82 ? 3.108 1.606 -2.916 1.00 92.50 82 ILE A C 1
ATOM 647 O O . ILE A 1 82 ? 2.260 2.424 -2.581 1.00 92.50 82 ILE A O 1
ATOM 651 N N . PHE A 1 83 ? 2.823 0.306 -3.043 1.00 90.75 83 PHE A N 1
ATOM 652 C CA . PHE A 1 83 ? 1.501 -0.269 -2.788 1.00 90.75 83 PHE A CA 1
ATOM 653 C C . PHE A 1 83 ? 1.418 -0.927 -1.410 1.00 90.75 83 PHE A C 1
ATOM 655 O O . PHE A 1 83 ? 0.455 -0.718 -0.683 1.00 90.75 83 PHE A O 1
ATOM 662 N N . ASP A 1 84 ? 2.438 -1.695 -1.023 1.00 94.38 84 ASP A N 1
ATOM 663 C CA . ASP A 1 84 ? 2.379 -2.474 0.214 1.00 94.38 84 ASP A CA 1
ATOM 664 C C . ASP A 1 84 ? 2.355 -1.584 1.476 1.00 94.38 84 ASP A C 1
ATOM 666 O O . ASP A 1 84 ? 1.713 -1.943 2.457 1.00 94.38 84 ASP A O 1
ATOM 670 N N . VAL A 1 85 ? 3.031 -0.426 1.474 1.00 96.50 85 VAL A N 1
ATOM 671 C CA . VAL A 1 85 ? 3.045 0.497 2.628 1.00 96.50 85 VAL A CA 1
ATOM 672 C C . VAL A 1 85 ? 1.659 1.094 2.919 1.00 96.50 85 VAL A C 1
ATOM 674 O O . VAL A 1 85 ? 1.220 0.998 4.066 1.00 96.50 85 VAL A O 1
ATOM 677 N N . PRO A 1 86 ? 0.933 1.687 1.949 1.00 95.56 86 PRO A N 1
ATOM 678 C CA . PRO A 1 86 ? -0.428 2.155 2.209 1.00 95.56 86 PRO A CA 1
ATOM 679 C C . PRO A 1 86 ? -1.399 1.009 2.524 1.00 95.56 86 PRO A C 1
ATOM 681 O O . PRO A 1 86 ? -2.303 1.200 3.333 1.00 95.56 86 PRO A O 1
ATOM 684 N N . TYR A 1 87 ? -1.207 -0.191 1.962 1.00 95.25 87 TYR A N 1
ATOM 685 C CA . TYR A 1 87 ? -2.008 -1.355 2.360 1.00 95.25 87 TYR A CA 1
ATOM 686 C C . TYR A 1 87 ? -1.771 -1.742 3.817 1.00 95.25 87 TYR A C 1
ATOM 688 O O . TYR A 1 87 ? -2.735 -1.963 4.540 1.00 95.25 87 TYR A O 1
ATOM 696 N N . LEU A 1 88 ? -0.524 -1.730 4.290 1.00 96.88 88 LEU A N 1
ATOM 697 C CA . LEU A 1 88 ? -0.221 -1.967 5.702 1.00 96.88 88 LEU A CA 1
ATOM 698 C C . LEU A 1 88 ? -0.918 -0.945 6.613 1.00 96.88 88 LEU A C 1
ATOM 700 O O . LEU A 1 88 ? -1.470 -1.318 7.646 1.00 96.88 88 LEU A O 1
ATOM 704 N N . PHE A 1 89 ? -0.943 0.332 6.215 1.00 97.00 89 PHE A N 1
ATOM 705 C CA . PHE A 1 89 ? -1.686 1.359 6.948 1.00 97.00 89 PHE A CA 1
ATOM 706 C C . PHE A 1 89 ? -3.185 1.041 7.009 1.00 97.00 89 PHE A C 1
ATOM 708 O O . PHE A 1 89 ? -3.782 1.096 8.084 1.00 97.00 89 PHE A O 1
ATOM 715 N N . ASN A 1 90 ? -3.786 0.673 5.873 1.00 95.44 90 ASN A N 1
ATOM 716 C CA . ASN A 1 90 ? -5.191 0.281 5.808 1.00 95.44 90 ASN A CA 1
ATOM 717 C C . ASN A 1 90 ? -5.500 -0.925 6.712 1.00 95.44 90 ASN A C 1
ATOM 719 O O . ASN A 1 90 ? -6.502 -0.897 7.425 1.00 95.44 90 ASN A O 1
ATOM 723 N N . GLU A 1 91 ? -4.644 -1.946 6.755 1.00 95.44 91 GLU A N 1
ATOM 724 C CA . GLU A 1 91 ? -4.858 -3.109 7.626 1.00 95.44 91 GLU A CA 1
ATOM 725 C C . GLU A 1 91 ? -4.815 -2.731 9.107 1.00 95.44 91 GLU A C 1
ATOM 727 O O . GLU A 1 91 ? -5.691 -3.131 9.869 1.00 95.44 91 GLU A O 1
ATOM 732 N N . MET A 1 92 ? -3.854 -1.897 9.511 1.00 96.56 92 MET A N 1
ATOM 733 C CA . MET A 1 92 ? -3.774 -1.408 10.891 1.00 96.56 92 MET A CA 1
ATOM 734 C C . MET A 1 92 ? -4.966 -0.521 11.268 1.00 96.56 92 MET A C 1
ATOM 736 O O . MET A 1 92 ? -5.462 -0.585 12.394 1.00 96.56 92 MET A O 1
ATOM 740 N N . PHE A 1 93 ? -5.445 0.304 10.336 1.00 96.12 93 PHE A N 1
ATOM 741 C CA . PHE A 1 93 ? -6.662 1.091 10.526 1.00 96.12 93 PHE A CA 1
ATOM 742 C C . PHE A 1 93 ? -7.888 0.180 10.675 1.00 96.12 93 PHE A C 1
ATOM 744 O O . PHE A 1 93 ? -8.717 0.395 11.559 1.00 96.12 93 PHE A O 1
ATOM 751 N N . THR A 1 94 ? -7.972 -0.867 9.855 1.00 94.56 94 THR A N 1
ATOM 752 C CA . THR A 1 94 ? -9.057 -1.854 9.891 1.00 94.56 94 THR A CA 1
ATOM 753 C C . THR A 1 94 ? -9.055 -2.638 11.200 1.00 94.56 94 THR A C 1
ATOM 755 O O . THR A 1 94 ? -10.101 -2.774 11.829 1.00 94.56 94 THR A O 1
ATOM 758 N N . ASP A 1 95 ? -7.886 -3.067 11.682 1.00 94.50 95 ASP A N 1
ATOM 759 C CA . ASP A 1 95 ? -7.739 -3.700 12.998 1.00 94.50 95 ASP A CA 1
ATOM 760 C C . ASP A 1 95 ? -8.277 -2.799 14.114 1.00 94.50 95 ASP A C 1
ATOM 762 O O . ASP A 1 95 ? -8.999 -3.253 15.005 1.00 94.50 95 ASP A O 1
ATOM 766 N N . ARG A 1 96 ? -7.966 -1.499 14.052 1.00 93.75 96 ARG A N 1
ATOM 767 C CA . ARG A 1 96 ? -8.466 -0.524 15.025 1.00 93.75 96 ARG A CA 1
ATOM 768 C C . ARG A 1 96 ? -9.980 -0.346 14.933 1.00 93.75 96 ARG A C 1
ATOM 770 O O . ARG A 1 96 ? -10.634 -0.280 15.971 1.00 93.75 96 ARG A O 1
ATOM 777 N N . TYR A 1 97 ? -10.532 -0.285 13.721 1.00 93.75 97 TYR A N 1
ATOM 778 C CA . TYR A 1 97 ? -11.978 -0.236 13.500 1.00 93.75 97 TYR A CA 1
ATOM 779 C C . TYR A 1 97 ? -12.666 -1.441 14.136 1.00 93.75 97 TYR A C 1
ATOM 781 O O . TYR A 1 97 ? -13.585 -1.279 14.939 1.00 93.75 97 TYR A O 1
ATOM 789 N N . MET A 1 98 ? -12.185 -2.646 13.833 1.00 92.69 98 MET A N 1
ATOM 790 C CA . MET A 1 98 ? -12.760 -3.881 14.357 1.00 92.69 98 MET A CA 1
ATOM 791 C C . MET A 1 98 ? -12.698 -3.925 15.885 1.00 92.69 98 MET A C 1
ATOM 793 O O . MET A 1 98 ? -13.706 -4.220 16.525 1.00 92.69 98 MET A O 1
ATOM 797 N N . ALA A 1 99 ? -11.567 -3.530 16.476 1.00 92.00 99 ALA A N 1
ATOM 798 C CA . ALA A 1 99 ? -11.422 -3.449 17.925 1.00 92.00 99 ALA A CA 1
ATOM 799 C C . ALA A 1 99 ? -12.391 -2.441 18.572 1.00 92.00 99 ALA A C 1
ATOM 801 O O . ALA A 1 99 ? -12.942 -2.725 19.632 1.00 92.00 99 ALA A O 1
ATOM 802 N N . GLN A 1 100 ? -12.619 -1.279 17.949 1.00 91.81 100 GLN A N 1
ATOM 803 C CA . GLN A 1 100 ? -13.489 -0.230 18.496 1.00 91.81 100 GLN A CA 1
ATOM 804 C C . GLN A 1 100 ? -14.987 -0.539 18.340 1.00 91.81 100 GLN A C 1
ATOM 806 O O . GLN A 1 100 ? -15.782 -0.134 19.184 1.00 91.81 100 GLN A O 1
ATOM 811 N N . PHE A 1 101 ? -15.388 -1.240 17.278 1.00 90.50 101 PHE A N 1
ATOM 812 C CA . PHE A 1 101 ? -16.798 -1.550 16.998 1.00 90.50 101 PHE A CA 1
ATOM 813 C C . PHE A 1 101 ? -17.189 -3.006 17.307 1.00 90.50 101 PHE A C 1
ATOM 815 O O . PHE A 1 101 ? -18.328 -3.408 17.066 1.00 90.50 101 PHE A O 1
ATOM 822 N N . GLY A 1 102 ? -16.276 -3.782 17.899 1.00 89.75 102 GLY A N 1
ATOM 823 C CA . GLY A 1 102 ? -16.551 -5.124 18.415 1.00 89.75 102 GLY A CA 1
ATOM 824 C C . GLY A 1 102 ? -16.674 -6.202 17.336 1.00 89.75 102 GLY A C 1
ATOM 825 O O . GLY A 1 102 ? -17.512 -7.094 17.468 1.00 89.75 102 GLY A O 1
ATOM 826 N N . HIS A 1 103 ? -15.863 -6.120 16.279 1.00 90.31 103 HIS A N 1
ATOM 827 C CA . HIS A 1 103 ? -15.736 -7.163 15.257 1.00 90.31 103 HIS A CA 1
ATOM 828 C C . HIS A 1 103 ? -14.511 -8.036 15.545 1.00 90.31 103 HIS A C 1
ATOM 830 O O . HIS A 1 103 ? -13.446 -7.528 15.898 1.00 90.31 103 HIS A O 1
ATOM 836 N N . SER A 1 104 ? -14.657 -9.354 15.407 1.00 87.44 104 SER A N 1
ATOM 837 C CA . SER A 1 104 ? -13.581 -10.315 15.684 1.00 87.44 104 SER A CA 1
ATOM 838 C C . SER A 1 104 ? -12.760 -10.680 14.450 1.00 87.44 104 SER A C 1
ATOM 840 O O . SER A 1 104 ? -11.620 -11.125 14.581 1.00 87.44 104 SER A O 1
ATOM 842 N N . SER A 1 105 ? -13.329 -10.493 13.261 1.00 88.38 105 SER A N 1
ATOM 843 C CA . SER A 1 105 ? -12.711 -10.814 11.980 1.00 88.38 105 SER A CA 1
ATOM 844 C C . SER A 1 105 ? -13.244 -9.914 10.862 1.00 88.38 105 SER A C 1
ATOM 846 O 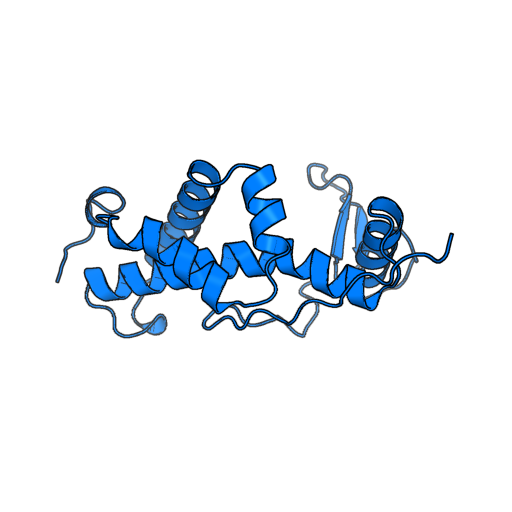O . SER A 1 105 ? -14.299 -9.294 11.003 1.00 88.38 105 SER A O 1
ATOM 848 N N . LEU A 1 106 ? -12.531 -9.869 9.731 1.00 86.81 106 LEU A N 1
ATOM 849 C CA . LEU A 1 106 ? -13.013 -9.182 8.529 1.00 86.81 106 LEU A CA 1
ATOM 850 C C . LEU A 1 106 ? -14.327 -9.761 8.002 1.00 86.81 106 LEU A C 1
ATOM 852 O O . LEU A 1 106 ? -15.137 -9.008 7.475 1.00 86.81 106 LEU A O 1
ATOM 856 N N . ASP A 1 107 ? -14.540 -11.067 8.162 1.00 86.31 107 ASP A N 1
ATOM 857 C CA . ASP A 1 107 ? -15.749 -11.751 7.692 1.00 86.31 107 ASP A CA 1
ATOM 858 C C . ASP A 1 107 ? -17.007 -11.285 8.452 1.00 86.31 107 ASP A C 1
ATOM 860 O O . ASP A 1 107 ? -18.127 -11.480 7.983 1.00 86.31 107 ASP A O 1
ATOM 864 N N . ASP A 1 108 ? -16.829 -10.625 9.603 1.00 85.88 108 ASP A N 1
ATOM 865 C CA . ASP A 1 108 ? -17.911 -10.022 10.387 1.00 85.88 108 ASP A CA 1
ATOM 866 C C . ASP A 1 108 ? -18.331 -8.635 9.860 1.00 85.88 108 ASP A C 1
ATOM 868 O O . ASP A 1 108 ? -19.246 -8.014 10.416 1.00 85.88 108 ASP A O 1
ATOM 872 N N . LEU A 1 109 ? -17.636 -8.095 8.853 1.00 86.44 109 LEU A N 1
ATOM 873 C CA . LEU A 1 109 ? -17.906 -6.778 8.282 1.00 86.44 109 LEU A CA 1
ATOM 874 C C . LEU A 1 109 ? -18.801 -6.889 7.046 1.00 86.44 109 LEU A C 1
ATOM 876 O O . LEU A 1 109 ? -18.545 -7.661 6.130 1.00 86.44 109 LEU A O 1
ATOM 880 N N . GLU A 1 110 ? -19.833 -6.047 6.989 1.00 85.75 110 GLU A N 1
ATOM 881 C CA . GLU A 1 110 ? -20.602 -5.833 5.762 1.00 85.75 110 GLU A CA 1
ATOM 882 C C . GLU A 1 110 ? -19.719 -5.194 4.672 1.00 85.75 110 GLU A C 1
ATOM 884 O O . GLU A 1 110 ? -18.866 -4.355 4.971 1.00 85.75 110 GLU A O 1
ATOM 889 N N . ASP A 1 111 ? -19.974 -5.511 3.398 1.00 82.00 111 ASP A N 1
ATOM 890 C CA . ASP A 1 111 ? -19.230 -4.957 2.249 1.00 82.00 111 ASP A CA 1
ATOM 891 C C . ASP A 1 111 ? -19.218 -3.416 2.215 1.00 82.00 111 ASP A C 1
ATOM 893 O O . ASP A 1 111 ? -18.241 -2.787 1.792 1.00 82.00 111 ASP A O 1
ATOM 897 N N . SER A 1 112 ? -20.303 -2.794 2.685 1.00 83.75 112 SER A N 1
ATOM 898 C CA . SER A 1 112 ? -20.412 -1.342 2.855 1.00 83.75 112 SER A CA 1
ATOM 899 C C . SER A 1 112 ? -19.373 -0.816 3.847 1.00 83.75 112 SER A C 1
ATOM 901 O O . SER A 1 112 ? -18.676 0.147 3.544 1.00 83.75 112 SER A O 1
ATOM 903 N N . ASN A 1 113 ? -19.179 -1.496 4.981 1.00 85.69 113 ASN A N 1
ATOM 904 C CA . ASN A 1 113 ? -18.169 -1.124 5.972 1.00 85.69 113 ASN A CA 1
ATOM 905 C C . ASN A 1 113 ? -16.762 -1.261 5.403 1.00 85.69 113 ASN A C 1
ATOM 907 O O . ASN A 1 113 ? -15.929 -0.396 5.645 1.00 85.69 113 ASN A O 1
ATOM 911 N N . LEU A 1 114 ? -16.487 -2.325 4.646 1.00 86.88 114 LEU A N 1
ATOM 912 C CA . LEU A 1 114 ? -15.177 -2.513 4.017 1.00 86.88 114 LEU A CA 1
ATOM 913 C C . LEU A 1 114 ? -14.856 -1.373 3.047 1.00 86.88 114 LEU A C 1
ATOM 915 O O . LEU A 1 114 ? -13.734 -0.865 3.046 1.00 86.88 114 LEU A O 1
ATOM 919 N N . SER A 1 115 ? -15.846 -0.943 2.265 1.00 87.38 115 SER A N 1
ATOM 920 C CA . SER A 1 115 ? -15.708 0.193 1.348 1.00 87.38 115 SER A CA 1
ATOM 921 C C . SER A 1 115 ? -15.449 1.496 2.109 1.00 87.38 115 SER A C 1
ATOM 923 O O . SER A 1 115 ? -14.470 2.182 1.813 1.00 87.38 115 SER A O 1
ATOM 925 N N . ASP A 1 116 ? -16.245 1.778 3.145 1.00 90.12 116 ASP A N 1
ATOM 926 C CA . ASP A 1 116 ? -16.096 2.969 3.990 1.00 90.12 116 ASP A CA 1
ATOM 927 C C . ASP A 1 116 ? -14.724 3.001 4.697 1.00 90.12 116 ASP A C 1
ATOM 929 O O . ASP A 1 116 ? -14.081 4.046 4.798 1.00 90.12 116 ASP A O 1
ATOM 933 N N . ILE A 1 117 ? -14.241 1.849 5.178 1.00 92.19 117 ILE A N 1
ATOM 934 C CA . ILE A 1 117 ? -12.926 1.704 5.819 1.00 92.19 117 ILE A CA 1
ATOM 935 C C . ILE A 1 117 ? -11.802 1.974 4.815 1.00 92.19 117 ILE A C 1
ATOM 937 O O . ILE A 1 117 ? -10.853 2.698 5.131 1.00 92.19 117 ILE A O 1
ATOM 941 N N . LEU A 1 118 ? -11.887 1.400 3.611 1.00 90.94 118 LEU A N 1
ATOM 942 C CA . LEU A 1 118 ? -10.894 1.604 2.556 1.00 90.94 118 LEU A CA 1
ATOM 943 C C . LEU A 1 118 ? -10.802 3.081 2.162 1.00 90.94 118 LEU A C 1
ATOM 945 O O . LEU A 1 118 ? -9.695 3.621 2.136 1.00 90.94 118 LEU A O 1
ATOM 949 N N . GLU A 1 119 ? -11.937 3.739 1.932 1.00 92.81 119 GLU A N 1
ATOM 950 C CA . GLU A 1 119 ? -11.994 5.164 1.588 1.00 92.81 119 GLU A CA 1
ATOM 951 C C . GLU A 1 119 ? -11.432 6.034 2.719 1.00 92.81 119 GLU A C 1
ATOM 953 O O . GLU A 1 119 ? -10.448 6.751 2.518 1.00 92.81 119 GLU A O 1
ATOM 958 N N . ALA A 1 120 ? -11.952 5.883 3.941 1.00 94.38 120 ALA A N 1
ATOM 959 C CA . ALA A 1 120 ? -11.523 6.684 5.085 1.00 94.38 120 ALA A CA 1
ATOM 960 C C . ALA A 1 120 ? -10.033 6.502 5.412 1.00 94.38 120 ALA A C 1
ATOM 962 O O . ALA A 1 120 ? -9.333 7.468 5.724 1.00 94.38 120 ALA A O 1
ATOM 963 N N . SER A 1 121 ? -9.521 5.270 5.338 1.00 95.38 121 SER A N 1
ATOM 964 C CA . SER A 1 121 ? -8.099 5.005 5.576 1.00 95.38 121 SER A CA 1
ATOM 965 C C . SER A 1 121 ? -7.206 5.597 4.480 1.00 95.38 121 SER A C 1
ATOM 967 O O . SER A 1 121 ? -6.128 6.106 4.791 1.00 95.38 121 SER A O 1
ATOM 969 N N . GLY A 1 122 ? -7.648 5.573 3.217 1.00 94.69 122 GLY A N 1
ATOM 970 C CA . GLY A 1 122 ? -6.933 6.171 2.093 1.00 94.69 122 GLY A CA 1
ATOM 971 C C . GLY A 1 122 ? -6.854 7.690 2.217 1.00 94.69 122 GLY A C 1
ATOM 972 O O . GLY A 1 122 ? -5.772 8.267 2.074 1.00 94.69 122 GLY A O 1
ATOM 973 N N . ASP A 1 123 ? -7.971 8.328 2.557 1.00 94.81 123 ASP A N 1
ATOM 974 C CA . ASP A 1 123 ? -8.041 9.768 2.799 1.00 94.81 123 ASP A CA 1
ATOM 975 C C . ASP A 1 123 ? -7.177 10.179 3.985 1.00 94.81 123 ASP A C 1
ATOM 977 O O . ASP A 1 123 ? -6.374 11.108 3.875 1.00 94.81 123 ASP A O 1
ATOM 981 N N . LEU A 1 124 ? -7.261 9.442 5.094 1.00 94.75 124 LEU A N 1
ATOM 982 C CA . LEU A 1 124 ? -6.438 9.707 6.265 1.00 94.75 124 LEU A CA 1
ATOM 983 C C . LEU A 1 124 ? -4.945 9.541 5.950 1.00 94.75 124 LEU A C 1
ATOM 985 O O . LEU A 1 124 ? -4.148 10.405 6.309 1.00 94.75 124 LEU A O 1
ATOM 989 N N . TYR A 1 125 ? -4.551 8.480 5.242 1.00 96.38 125 TYR A N 1
ATOM 990 C CA . TYR A 1 125 ? -3.160 8.283 4.826 1.00 96.38 125 TYR A CA 1
ATOM 991 C C . TYR A 1 125 ? -2.661 9.437 3.947 1.00 96.38 125 TYR A C 1
ATOM 993 O O . TYR A 1 125 ? -1.542 9.925 4.115 1.00 96.38 125 TYR A O 1
ATOM 1001 N N . ASN A 1 126 ? -3.495 9.906 3.018 1.00 95.44 126 ASN A N 1
ATOM 1002 C CA . ASN A 1 126 ? -3.159 11.026 2.147 1.00 95.44 126 ASN A CA 1
ATOM 1003 C C . ASN A 1 126 ? -3.102 12.367 2.878 1.00 95.44 126 ASN A C 1
ATOM 1005 O O . ASN A 1 126 ? -2.282 13.204 2.506 1.00 95.44 126 ASN A O 1
ATOM 1009 N N . TYR A 1 127 ? -3.936 12.554 3.897 1.00 94.31 127 TYR A N 1
ATOM 1010 C CA . TYR A 1 127 ? -3.934 13.738 4.747 1.00 94.31 127 TYR A CA 1
ATOM 1011 C C . TYR A 1 127 ? -2.700 13.793 5.656 1.00 94.31 127 TYR A C 1
ATOM 1013 O O . TYR A 1 127 ? -2.093 14.849 5.812 1.00 94.31 127 TYR A O 1
ATOM 1021 N N . LEU A 1 128 ? -2.318 12.658 6.247 1.00 94.12 128 LEU A N 1
ATOM 1022 C CA . LE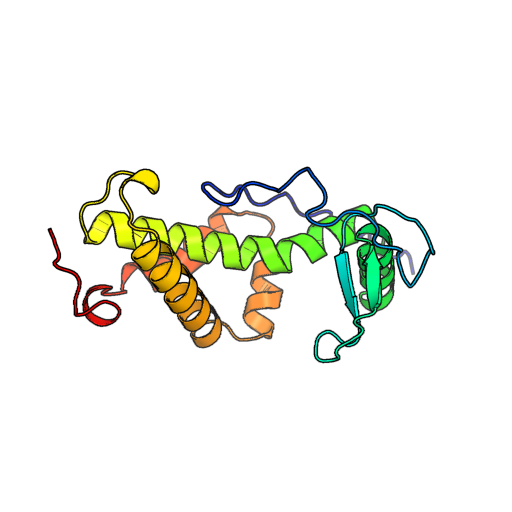U A 1 128 ? -1.226 12.580 7.221 1.00 94.12 128 LEU A CA 1
ATOM 1023 C C . LEU A 1 128 ? 0.165 12.621 6.591 1.00 94.12 128 LEU A C 1
ATOM 1025 O O . LEU A 1 128 ? 1.088 13.158 7.200 1.00 94.12 128 LEU A O 1
ATOM 1029 N N . TYR A 1 129 ? 0.332 12.020 5.413 1.00 96.06 129 TYR A N 1
ATOM 1030 C CA . TYR A 1 129 ? 1.647 11.809 4.819 1.00 96.06 129 TYR A CA 1
ATOM 1031 C C . TYR A 1 129 ? 1.806 12.587 3.518 1.00 96.06 129 TYR A C 1
ATOM 1033 O O . TYR A 1 129 ? 1.078 12.383 2.538 1.00 96.06 129 TYR A O 1
ATOM 1041 N N . THR A 1 130 ? 2.834 13.434 3.482 1.00 96.38 130 THR A N 1
ATOM 1042 C CA . THR A 1 130 ? 3.269 14.103 2.254 1.00 96.38 130 THR A CA 1
ATOM 1043 C C . THR A 1 130 ? 3.856 13.096 1.261 1.00 96.38 130 THR A C 1
ATOM 1045 O O . THR A 1 130 ? 4.070 11.919 1.567 1.00 96.38 130 THR A O 1
ATOM 1048 N N . LYS A 1 131 ? 4.147 13.545 0.037 1.00 94.62 131 LYS A N 1
ATOM 1049 C CA . LYS A 1 131 ? 4.838 12.703 -0.947 1.00 94.62 131 LYS A CA 1
ATOM 1050 C C . LYS A 1 131 ? 6.210 12.264 -0.429 1.00 94.62 131 LYS A C 1
ATOM 1052 O O . LYS A 1 131 ? 6.589 11.106 -0.596 1.00 94.62 131 LYS A O 1
ATOM 1057 N N . GLU A 1 132 ? 6.936 13.175 0.205 1.00 96.06 132 GLU A N 1
ATOM 1058 C CA . GLU A 1 132 ? 8.258 12.946 0.775 1.00 96.06 132 GLU A CA 1
ATOM 1059 C C . GLU A 1 132 ? 8.198 11.914 1.907 1.00 96.06 132 GLU A C 1
ATOM 1061 O O . GLU A 1 132 ? 9.037 11.010 1.950 1.00 96.06 132 GLU A O 1
ATOM 1066 N N . ASP A 1 133 ? 7.170 11.983 2.756 1.00 96.69 133 ASP A N 1
ATOM 1067 C CA . ASP A 1 133 ? 6.954 11.004 3.824 1.00 96.69 133 ASP A CA 1
ATOM 1068 C C . ASP A 1 133 ? 6.659 9.613 3.271 1.00 96.69 133 ASP A C 1
ATOM 1070 O O . ASP A 1 133 ? 7.272 8.636 3.704 1.00 96.69 133 ASP A O 1
ATOM 1074 N N . LYS A 1 134 ? 5.780 9.512 2.267 1.00 96.62 134 LYS A N 1
ATOM 1075 C CA . LYS A 1 134 ? 5.465 8.237 1.598 1.00 96.62 134 LYS A CA 1
ATOM 1076 C C . LYS A 1 134 ? 6.730 7.610 1.017 1.00 96.62 134 LYS A C 1
ATOM 1078 O O . LYS A 1 134 ? 7.073 6.472 1.334 1.00 96.62 134 LYS A O 1
ATOM 1083 N N . MET A 1 135 ? 7.513 8.403 0.285 1.00 93.75 135 MET A N 1
ATOM 1084 C CA . MET A 1 135 ? 8.796 7.967 -0.274 1.00 93.75 135 MET A CA 1
ATOM 1085 C C . MET A 1 135 ? 9.830 7.583 0.795 1.00 93.75 135 MET A C 1
ATOM 1087 O O . MET A 1 135 ? 10.740 6.798 0.506 1.00 93.75 135 MET A O 1
ATOM 1091 N N . ARG A 1 136 ? 9.760 8.153 2.003 1.00 96.06 136 ARG A N 1
ATOM 1092 C CA . ARG A 1 136 ? 10.607 7.770 3.141 1.00 96.06 136 ARG A CA 1
ATOM 1093 C C . ARG A 1 136 ? 10.168 6.420 3.709 1.00 96.06 136 ARG A C 1
ATOM 1095 O O . ARG A 1 136 ? 11.007 5.526 3.801 1.00 96.06 136 ARG A O 1
ATOM 1102 N N . LEU A 1 137 ? 8.881 6.249 4.012 1.00 96.56 137 LEU A N 1
ATOM 1103 C CA . LEU A 1 137 ? 8.305 5.002 4.539 1.00 96.56 137 LEU A CA 1
ATOM 1104 C C . LEU A 1 137 ? 8.565 3.807 3.604 1.00 96.56 137 LEU A C 1
ATOM 1106 O O . LEU A 1 137 ? 8.938 2.713 4.034 1.00 96.56 137 LEU A O 1
ATOM 1110 N N . GLU A 1 138 ? 8.458 4.027 2.293 1.00 94.44 138 GLU A N 1
ATOM 1111 C CA . GLU A 1 138 ? 8.747 3.025 1.261 1.00 94.44 138 GLU A CA 1
ATOM 1112 C C . GLU A 1 138 ? 10.178 2.467 1.325 1.00 94.44 138 GLU A C 1
ATOM 1114 O O . GLU A 1 138 ? 10.410 1.346 0.865 1.00 94.44 138 GLU A O 1
ATOM 1119 N N . LYS A 1 139 ? 11.129 3.216 1.902 1.00 93.06 139 LYS A N 1
ATOM 1120 C CA . LYS A 1 139 ? 12.552 2.850 2.003 1.00 93.06 139 LYS A CA 1
ATOM 1121 C C . LYS A 1 139 ? 12.934 2.170 3.320 1.00 93.06 139 LYS A C 1
ATOM 1123 O O . LYS A 1 139 ? 14.049 1.661 3.391 1.00 93.06 139 LYS A O 1
ATOM 1128 N N . ILE A 1 140 ? 12.062 2.172 4.329 1.00 95.12 140 ILE A N 1
ATOM 1129 C CA . ILE A 1 140 ? 12.324 1.543 5.632 1.00 95.12 140 ILE A CA 1
ATOM 1130 C C . ILE A 1 140 ? 12.471 0.026 5.455 1.00 95.12 140 ILE A C 1
ATOM 1132 O O . ILE A 1 140 ? 11.625 -0.613 4.837 1.00 95.12 140 ILE A O 1
ATOM 1136 N N . GLU A 1 141 ? 13.533 -0.582 5.975 1.00 94.44 141 GLU A N 1
ATOM 1137 C CA . GLU A 1 141 ? 13.756 -2.023 5.786 1.00 94.44 141 GLU A CA 1
ATOM 1138 C C . GLU A 1 141 ? 12.921 -2.872 6.754 1.00 94.44 141 GLU A C 1
ATOM 1140 O O . GLU A 1 141 ? 12.361 -3.888 6.342 1.00 94.44 141 GLU A O 1
ATOM 1145 N N . ASP A 1 142 ? 12.784 -2.446 8.010 1.00 96.38 142 ASP A N 1
ATOM 1146 C CA . ASP A 1 142 ? 12.023 -3.178 9.022 1.00 96.38 142 ASP A CA 1
ATOM 1147 C C . ASP A 1 142 ? 10.540 -2.785 9.000 1.00 96.38 142 ASP A C 1
ATOM 1149 O O . ASP A 1 142 ? 10.172 -1.641 9.261 1.00 96.38 142 ASP A O 1
ATOM 1153 N N . GLN A 1 143 ? 9.660 -3.750 8.728 1.00 97.06 143 GLN A N 1
ATOM 1154 C CA . GLN A 1 143 ? 8.213 -3.537 8.782 1.00 97.06 143 GLN A CA 1
ATOM 1155 C C . GLN A 1 143 ? 7.755 -3.027 10.156 1.00 97.06 143 GLN A C 1
ATOM 1157 O O . GLN A 1 143 ? 6.860 -2.186 10.208 1.00 97.06 143 GLN A O 1
ATOM 1162 N N . LYS A 1 144 ? 8.383 -3.470 11.254 1.00 97.69 144 LYS A N 1
ATOM 1163 C CA . LYS A 1 144 ? 7.992 -3.051 12.608 1.00 97.69 144 LYS A CA 1
ATOM 1164 C C . LYS A 1 144 ? 8.194 -1.561 12.851 1.00 97.69 144 LYS A C 1
ATOM 1166 O O . LYS A 1 144 ? 7.463 -0.974 13.640 1.00 97.69 144 LYS A O 1
ATOM 1171 N N . GLU A 1 145 ? 9.169 -0.949 12.187 1.00 97.75 145 GLU A N 1
ATOM 1172 C CA . GLU A 1 145 ? 9.403 0.493 12.277 1.00 97.75 145 GLU A CA 1
ATOM 1173 C C . GLU A 1 145 ? 8.259 1.267 11.603 1.00 97.75 145 GLU A C 1
ATOM 1175 O O . GLU A 1 145 ? 7.732 2.215 12.179 1.00 97.75 145 GLU A O 1
ATOM 1180 N N . ILE A 1 146 ? 7.783 0.791 10.447 1.00 97.44 146 ILE A N 1
ATOM 1181 C CA . ILE A 1 146 ? 6.611 1.357 9.758 1.00 97.44 146 ILE A CA 1
ATOM 1182 C C . ILE A 1 146 ? 5.353 1.203 10.619 1.00 97.44 146 ILE A C 1
ATOM 1184 O O . ILE A 1 146 ? 4.609 2.163 10.815 1.00 97.44 146 ILE A O 1
ATOM 1188 N N . GLU A 1 147 ? 5.121 -0.000 11.154 1.00 98.12 147 GLU A N 1
ATOM 1189 C CA . GLU A 1 147 ? 3.981 -0.287 12.032 1.00 98.12 147 GLU A CA 1
ATOM 1190 C C . GLU A 1 147 ? 4.018 0.585 13.289 1.00 98.12 147 GLU A C 1
ATOM 1192 O O . GLU A 1 147 ? 2.987 1.101 13.722 1.00 98.12 147 GLU A O 1
ATOM 1197 N N . TRP A 1 148 ? 5.204 0.795 13.863 1.00 97.69 148 TRP A N 1
ATOM 1198 C CA . TRP A 1 148 ? 5.370 1.679 15.006 1.00 97.69 148 TRP A CA 1
ATOM 1199 C C . TRP A 1 148 ? 4.973 3.114 14.656 1.00 97.69 148 TRP A C 1
ATOM 1201 O O . TRP A 1 148 ? 4.160 3.695 15.376 1.00 97.69 148 TRP A O 1
ATOM 1211 N N . GLU A 1 149 ? 5.448 3.665 13.537 1.00 96.44 149 GLU A N 1
ATOM 1212 C CA . GLU A 1 149 ? 5.061 5.012 13.100 1.00 96.44 149 GLU A CA 1
ATOM 1213 C C . GLU A 1 149 ? 3.550 5.139 12.876 1.00 96.44 149 GLU A C 1
ATOM 1215 O O . GLU A 1 149 ? 2.919 6.075 13.373 1.00 96.44 149 GLU A O 1
ATOM 1220 N N . PHE A 1 150 ? 2.944 4.170 12.188 1.00 97.56 150 PHE A N 1
ATOM 1221 C CA . PHE A 1 150 ? 1.497 4.139 11.977 1.00 97.56 150 PHE A CA 1
ATOM 1222 C C . PHE A 1 150 ? 0.739 4.059 13.305 1.00 97.56 150 PHE A C 1
ATOM 1224 O O . PHE A 1 150 ? -0.251 4.766 13.496 1.00 97.56 150 PHE A O 1
ATOM 1231 N N . SER A 1 151 ? 1.232 3.275 14.267 1.00 96.19 151 SER A N 1
ATOM 1232 C CA . SER A 1 151 ? 0.613 3.148 15.589 1.00 96.19 151 SER A CA 1
ATOM 1233 C C . SER A 1 15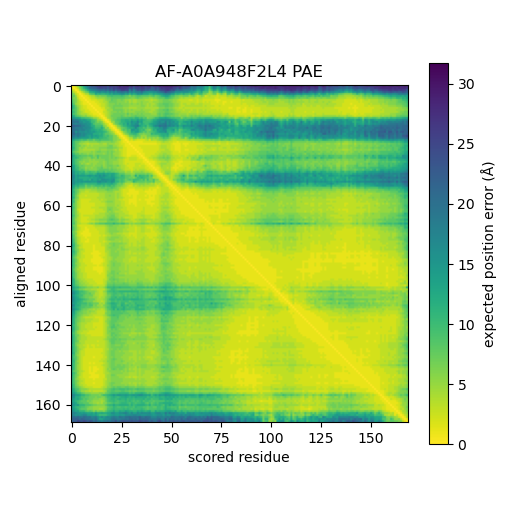1 ? 0.608 4.462 16.375 1.00 96.19 151 SER A C 1
ATOM 1235 O O . SER A 1 151 ? -0.354 4.724 17.097 1.00 96.19 151 SER A O 1
ATOM 1237 N N . GLN A 1 152 ? 1.617 5.328 16.208 1.00 93.50 152 GLN A N 1
ATOM 1238 C CA . GLN A 1 152 ? 1.660 6.623 16.898 1.00 93.50 152 GLN A CA 1
ATOM 1239 C C . GLN A 1 152 ? 0.496 7.520 16.476 1.00 93.50 152 GLN A C 1
ATOM 1241 O O . GLN A 1 152 ? -0.105 8.197 17.311 1.00 93.50 152 GLN A O 1
ATOM 1246 N N . VAL A 1 153 ? 0.128 7.476 15.196 1.00 91.12 153 VAL A N 1
ATOM 1247 C CA . VAL A 1 153 ? -0.978 8.284 14.680 1.00 91.12 153 VAL A CA 1
ATOM 1248 C C . VAL A 1 153 ? -2.319 7.613 14.944 1.00 91.12 153 VAL A C 1
ATOM 1250 O O . VAL A 1 153 ? -3.258 8.255 15.414 1.00 91.12 153 VAL A O 1
ATOM 1253 N N . LEU A 1 154 ? -2.401 6.303 14.705 1.00 93.06 154 LEU A N 1
ATOM 1254 C CA . LEU A 1 154 ? -3.638 5.558 14.890 1.00 93.06 154 LEU A CA 1
ATOM 1255 C C . LEU A 1 154 ? -4.042 5.487 16.363 1.00 93.06 154 LEU A C 1
ATOM 1257 O O . LEU A 1 154 ? -5.227 5.595 16.633 1.00 93.06 154 LEU A O 1
ATOM 1261 N N . SER A 1 155 ? -3.106 5.376 17.316 1.00 88.81 155 SER A N 1
ATOM 1262 C CA . SER A 1 155 ? -3.393 5.205 18.756 1.00 88.81 155 SER A CA 1
ATOM 1263 C C . SER A 1 155 ? -4.311 6.274 19.359 1.00 88.81 155 SER A C 1
ATOM 1265 O O . SER A 1 155 ? -5.092 5.959 20.259 1.00 88.81 155 SER A O 1
ATOM 1267 N N . ASN A 1 156 ? -4.282 7.493 18.820 1.00 83.75 156 ASN A N 1
ATOM 1268 C CA . ASN A 1 156 ? -5.048 8.642 19.308 1.00 83.75 156 ASN A CA 1
ATOM 1269 C C . ASN A 1 156 ? -6.324 8.918 18.500 1.00 83.75 156 ASN A C 1
ATOM 1271 O O . ASN A 1 156 ? -7.041 9.879 18.776 1.00 83.75 156 ASN A O 1
ATOM 1275 N N . LEU A 1 157 ? -6.609 8.099 17.489 1.00 88.88 157 LEU A N 1
ATOM 1276 C CA . LEU A 1 157 ? -7.731 8.317 16.592 1.00 88.88 157 LEU A CA 1
ATOM 1277 C C . LEU A 1 157 ? -9.034 7.791 17.204 1.00 88.88 157 LEU A C 1
ATOM 1279 O O . LEU A 1 157 ? -9.147 6.597 17.488 1.00 88.88 157 LEU A O 1
ATOM 1283 N N . ASP A 1 158 ? -10.020 8.672 17.374 1.00 87.38 158 ASP A N 1
ATOM 1284 C CA . ASP A 1 158 ? -11.393 8.289 17.716 1.00 87.38 158 ASP A CA 1
ATOM 1285 C C . ASP A 1 158 ? -12.190 8.025 16.435 1.00 87.38 158 ASP A C 1
ATOM 1287 O O . ASP A 1 158 ? -12.662 8.952 15.767 1.00 87.38 158 ASP A O 1
ATOM 1291 N N . LEU A 1 159 ? -12.350 6.743 16.098 1.00 90.19 159 LEU A N 1
ATOM 1292 C CA . LEU A 1 159 ? -13.063 6.333 14.891 1.00 90.19 159 LEU A CA 1
ATOM 1293 C C . LEU A 1 159 ? -14.564 6.633 14.951 1.00 90.19 159 LEU A C 1
ATOM 1295 O O . LEU A 1 159 ? -15.194 6.699 13.901 1.00 90.19 159 LEU A O 1
ATOM 1299 N N . SER A 1 160 ? -15.140 6.913 16.124 1.00 86.94 160 SER A N 1
ATOM 1300 C CA . SER A 1 160 ? -16.548 7.323 16.243 1.00 86.94 160 SER A CA 1
ATOM 1301 C C . SER A 1 160 ? -16.802 8.672 15.569 1.00 86.94 160 SER A C 1
ATOM 1303 O O . SER A 1 160 ? -17.915 8.944 15.137 1.00 86.94 160 SER A O 1
ATOM 1305 N N . ARG A 1 161 ? -15.776 9.528 15.448 1.00 85.81 161 ARG A N 1
ATOM 1306 C CA . ARG A 1 161 ? -15.882 10.809 14.728 1.00 85.81 161 ARG A CA 1
ATOM 1307 C C . ARG A 1 161 ? -15.827 10.642 13.215 1.00 85.81 161 ARG A C 1
ATOM 1309 O O . ARG A 1 161 ? -16.423 11.439 12.502 1.00 85.81 161 ARG A O 1
ATOM 1316 N N . ILE A 1 162 ? -15.107 9.626 12.746 1.00 85.69 162 ILE A N 1
ATOM 1317 C CA . ILE A 1 162 ? -14.993 9.289 11.322 1.00 85.69 162 ILE A CA 1
ATOM 1318 C C . ILE A 1 162 ? -16.227 8.499 10.873 1.00 85.69 162 ILE A C 1
ATOM 1320 O O . ILE A 1 162 ? -16.738 8.714 9.780 1.00 85.69 162 ILE A O 1
ATOM 1324 N N . PHE A 1 163 ? -16.761 7.651 11.753 1.00 87.50 163 PHE A N 1
ATOM 1325 C CA . PHE A 1 163 ? -17.930 6.814 11.508 1.00 87.50 163 PHE A CA 1
ATOM 1326 C C . PHE A 1 163 ? -19.062 7.129 12.508 1.00 87.50 163 PHE A C 1
ATOM 1328 O O . PHE A 1 163 ? -19.431 6.268 13.311 1.00 87.50 163 PHE A O 1
ATOM 1335 N N . PRO A 1 164 ? -19.665 8.337 12.469 1.00 81.50 164 PRO A N 1
ATOM 1336 C CA . PRO A 1 164 ? -20.627 8.800 13.482 1.00 81.50 164 PRO A CA 1
ATOM 1337 C C . PRO A 1 164 ? -21.929 7.993 13.530 1.00 81.50 164 PRO A C 1
ATOM 1339 O O . PRO A 1 164 ? -22.659 8.034 14.518 1.00 81.50 164 PRO A O 1
ATOM 1342 N N . HIS A 1 165 ? -22.233 7.246 12.469 1.00 82.25 165 HIS A N 1
ATOM 1343 C CA . HIS A 1 165 ? -23.417 6.393 12.389 1.00 82.25 165 HIS A CA 1
ATOM 1344 C C . HIS A 1 165 ? -23.180 4.972 12.921 1.00 82.25 165 HIS A C 1
ATOM 1346 O O . HIS A 1 165 ? -24.124 4.183 12.997 1.00 82.25 165 HIS A O 1
ATOM 1352 N N . LYS A 1 166 ? -21.940 4.623 13.285 1.00 80.06 166 LYS A N 1
ATOM 1353 C CA . LYS A 1 166 ? -21.596 3.304 13.821 1.00 80.06 166 LYS A CA 1
ATOM 1354 C C . LYS A 1 166 ? -21.642 3.341 15.346 1.00 80.06 166 LYS A C 1
ATOM 1356 O O . LYS A 1 166 ? -21.107 4.240 15.987 1.00 80.06 166 LYS A O 1
ATOM 1361 N N . LYS A 1 167 ? -22.328 2.362 15.936 1.00 70.50 167 LYS A N 1
ATOM 1362 C CA . LYS A 1 167 ? -22.435 2.235 17.392 1.00 70.50 167 LYS A CA 1
ATOM 1363 C C . LYS A 1 167 ? -21.203 1.514 17.920 1.00 70.50 167 LYS A C 1
ATOM 1365 O O . LYS A 1 167 ? -20.961 0.380 17.522 1.00 70.50 167 LYS A O 1
ATOM 1370 N N . VAL A 1 168 ? -20.479 2.161 18.829 1.00 68.81 168 VAL A N 1
ATOM 1371 C CA . VAL A 1 168 ? -19.466 1.504 19.665 1.00 68.81 168 VAL A CA 1
ATOM 1372 C C . VAL A 1 168 ? -20.168 0.412 20.475 1.00 68.81 168 VAL A C 1
ATOM 1374 O O . VAL A 1 168 ? -21.244 0.666 21.028 1.00 68.81 168 VAL A O 1
ATOM 1377 N N . ARG A 1 169 ? -19.609 -0.798 20.471 1.00 58.91 169 ARG A N 1
ATOM 1378 C CA . ARG A 1 169 ? -20.132 -1.945 21.221 1.00 58.91 169 ARG A CA 1
ATOM 1379 C C . ARG A 1 169 ? -19.328 -2.176 22.486 1.00 58.91 169 ARG A C 1
ATOM 1381 O O . ARG A 1 169 ? -18.093 -2.011 22.424 1.00 58.91 169 ARG A O 1
#

Mean predicted aligned error: 6.09 Å

Radius of gyration: 18.76 Å; Cα contacts (8 Å, |Δi|>4): 181; chains: 1; bounding box: 56×29×49 Å

Foldseek 3Di:
DPDDAQDQADDDDADPDDDPPAAPDAQAAAPPPRDGRARFCDWDPPVDPDIHTHHNQVVLVVQCVVVVHPDSNSSSRLVVLLPSLLSNLLRVQVVLVCVQQVHPDPVSDDPVVVVLSNVLSVVVCPVPADPVRSSVLSPDRDPVVSVVVSCVVSVPDDCCVSVVVGDGD

Solvent-accessible surface area (backbone atoms only — not comparable to full-atom values): 10050 Å² total; per-residue (Å²): 129,86,77,74,76,55,72,65,53,69,83,79,88,61,94,79,72,72,79,78,88,66,62,94,51,77,83,41,52,18,69,82,78,64,47,64,63,41,47,76,52,46,62,46,62,69,91,46,100,75,51,45,39,27,27,38,70,57,45,29,49,51,51,13,61,80,67,71,41,72,39,64,66,28,21,45,36,48,60,47,24,73,53,50,52,60,49,48,51,40,52,56,50,47,54,50,50,28,64,53,47,65,42,93,50,75,88,74,52,54,72,67,53,53,50,54,48,53,51,53,41,52,52,50,50,58,72,74,39,54,74,69,50,50,62,49,61,43,67,56,66,55,63,65,59,54,53,50,56,50,43,66,60,54,74,76,59,64,61,56,77,79,39,71,90,56,71,72,99

pLDDT: mean 88.31, std 10.36, range [43.75, 98.12]

Secondary structure (DSSP, 8-state):
---PPPPPPPPP--SS-----S-S-SS-B-TTT--BSPPEEEEESTTSSS-EEEEHHHHHHHHHHHTT-S-HHHHHHHHHHHHHHHHHHHHHHHHHHHHHHT-SSGGGS-HHHHHHHHHHHHHHHHHH--HHHHHHHTT-S-HHHHHHHHHHHHTT--HHHHSTTSPP-

Sequence (169 aa):
MPHKKTPILPDIKLKYSERRRTPAFTGITCAACRRKNVKIGSAIDAYTANPKFVCEECTIFHYQIDNGISSLKAAASRRRRIFDVPYLFNEMFTDRYMAQFGHSSLDDLEDSNLSDILEASGDLYNYLYTKEDKMRLEKIEDQKEIEWEFSQVLSNLDLSRIFPHKKVR